Protein AF-A0A2S2NGV5-F1 (afdb_monomer_lite)

Secondary structure (DSSP, 8-state):
-------SSSS--S-----S-SS-SSGGG--GGGGSSHHHHHHHHHHHHHHHHHHHHHHHHHHHHHHHHHHHHHHHHHHHHHHHHTT-S-HHHHHHH-----

Sequence (102 aa):
MYKQFVICDIIFSYSEITPKSKYPRYINDLKIDNFITPKRARKNLIFVKKQHNSALKKIKNVKLQNQRLKNKIKSYDQLIKTLEQKTLVSENATNFLKVIIV

Organism: Schizaphis graminum (NCBI: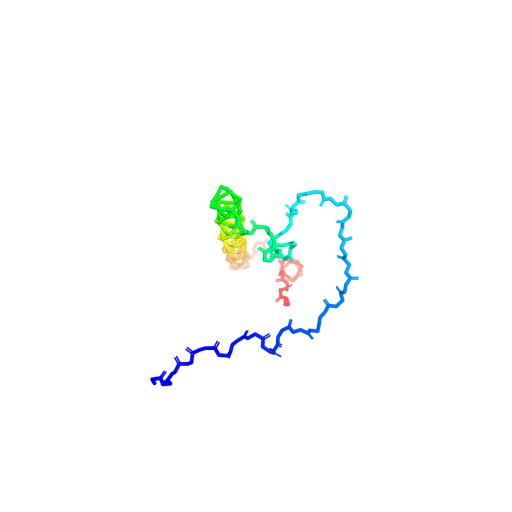txid13262)

pLDDT: mean 77.22, std 19.8, range [37.28, 97.75]

Radius of gyration: 26.34 Å; chains: 1; bounding box: 49×38×65 Å

Foldseek 3Di:
DDDDDPPPPPPPDDDDDQPPDPDDPDLVNDDPVQCPDVVSVVVNVVVVVVVVVVVVVVVVVVVVVVVVVVVVLVVQVVVLVVCVVVVVDDPVVSVVSDDDDD

Structure (mmCIF, N/CA/C/O backbone):
data_AF-A0A2S2NGV5-F1
#
_entry.id   AF-A0A2S2NGV5-F1
#
loop_
_atom_site.group_PDB
_atom_site.id
_atom_site.type_symbol
_atom_site.label_atom_id
_atom_site.label_alt_id
_atom_site.label_comp_id
_atom_site.label_asym_id
_atom_site.label_entity_id
_atom_site.label_seq_id
_atom_site.pdbx_PDB_ins_code
_atom_site.Cartn_x
_atom_site.Cartn_y
_atom_site.Cartn_z
_atom_site.occupancy
_atom_site.B_iso_or_equiv
_atom_site.auth_seq_id
_atom_site.auth_comp_id
_atom_site.auth_asym_id
_atom_site.auth_atom_id
_atom_site.pdbx_PDB_model_num
ATOM 1 N N . MET A 1 1 ? 20.146 -28.913 -26.929 1.00 37.28 1 MET A N 1
ATOM 2 C CA . MET A 1 1 ? 20.052 -28.368 -25.556 1.00 37.28 1 MET A CA 1
ATOM 3 C C . MET A 1 1 ? 18.673 -27.729 -25.399 1.00 37.28 1 MET A C 1
ATOM 5 O O . MET A 1 1 ? 18.480 -26.596 -25.812 1.00 37.28 1 MET A O 1
ATOM 9 N N . TYR A 1 2 ? 17.682 -28.484 -24.921 1.00 40.28 2 TYR A N 1
ATOM 10 C CA . TYR A 1 2 ? 16.343 -27.954 -24.639 1.00 40.28 2 TYR A CA 1
ATOM 11 C C . TYR A 1 2 ? 16.284 -27.459 -23.195 1.00 40.28 2 TYR A C 1
ATOM 13 O O . TYR A 1 2 ? 16.690 -28.201 -22.302 1.00 40.28 2 TYR A O 1
ATOM 21 N N . LYS A 1 3 ? 15.764 -26.242 -22.996 1.00 38.62 3 LYS A N 1
ATOM 22 C CA . LYS A 1 3 ? 14.854 -25.816 -21.912 1.00 38.62 3 LYS A CA 1
ATOM 23 C C . LYS A 1 3 ? 14.625 -24.299 -22.058 1.00 38.62 3 LYS A C 1
ATOM 25 O O . LYS A 1 3 ? 15.572 -23.529 -22.015 1.00 38.62 3 LYS A O 1
ATOM 30 N N . GLN A 1 4 ? 13.416 -23.899 -22.467 1.00 38.28 4 GLN A N 1
ATOM 31 C CA . GLN A 1 4 ? 12.372 -23.370 -21.566 1.00 38.28 4 GLN A CA 1
ATOM 32 C C . GLN A 1 4 ? 12.594 -21.858 -21.367 1.00 38.28 4 GLN A C 1
ATOM 34 O O . GLN A 1 4 ? 13.556 -21.450 -20.741 1.00 38.28 4 GLN A O 1
ATOM 39 N N . PHE A 1 5 ? 11.844 -20.995 -22.053 1.00 37.28 5 PHE A N 1
ATOM 40 C CA . PHE A 1 5 ? 10.660 -20.371 -21.462 1.00 37.28 5 PHE A CA 1
ATOM 41 C C . PHE A 1 5 ? 9.646 -19.962 -22.543 1.00 37.28 5 PHE A C 1
ATOM 43 O O . PHE A 1 5 ? 9.760 -18.922 -23.187 1.00 37.28 5 PHE A O 1
ATOM 50 N N . VAL A 1 6 ? 8.622 -20.798 -22.693 1.00 44.62 6 VAL A N 1
ATOM 51 C CA . VAL A 1 6 ? 7.344 -20.459 -23.318 1.00 44.62 6 VAL A CA 1
ATOM 52 C C . VAL A 1 6 ? 6.531 -19.713 -22.254 1.00 44.62 6 VAL A C 1
ATOM 54 O O . VAL A 1 6 ? 5.927 -20.336 -21.389 1.00 44.62 6 VAL A O 1
ATOM 57 N N . ILE A 1 7 ? 6.592 -18.378 -22.242 1.00 40.69 7 ILE A N 1
ATOM 58 C CA . ILE A 1 7 ? 5.636 -17.517 -21.504 1.00 40.69 7 ILE A CA 1
ATOM 59 C C . ILE A 1 7 ? 5.065 -16.441 -22.446 1.00 40.69 7 ILE A C 1
ATOM 61 O O . ILE A 1 7 ? 4.637 -15.377 -22.014 1.00 40.69 7 ILE A O 1
ATOM 65 N N . CYS A 1 8 ? 5.072 -16.678 -23.758 1.00 43.22 8 CYS A N 1
ATOM 66 C CA . CYS A 1 8 ? 4.509 -15.714 -24.706 1.00 43.22 8 CYS A CA 1
ATOM 67 C C . CYS A 1 8 ? 3.038 -15.993 -25.047 1.00 43.22 8 CYS A C 1
ATOM 69 O O . CYS A 1 8 ? 2.333 -15.064 -25.427 1.00 43.22 8 CYS A O 1
ATOM 71 N N . ASP A 1 9 ? 2.531 -17.208 -24.817 1.00 39.72 9 ASP A N 1
ATOM 72 C CA . ASP A 1 9 ? 1.274 -17.619 -25.460 1.00 39.72 9 ASP A CA 1
ATOM 73 C C . ASP A 1 9 ? 0.008 -17.451 -24.598 1.00 39.72 9 ASP A C 1
ATOM 75 O O . ASP A 1 9 ? -1.093 -17.649 -25.097 1.00 39.72 9 ASP A O 1
ATOM 79 N N . ILE A 1 10 ? 0.111 -17.049 -23.320 1.00 42.50 10 ILE A N 1
ATOM 80 C CA . ILE A 1 10 ? -1.059 -17.032 -22.404 1.00 42.50 10 ILE A CA 1
ATOM 81 C C . ILE A 1 10 ? -1.627 -15.622 -22.127 1.00 42.50 10 ILE A C 1
ATOM 83 O O . ILE A 1 10 ? -2.705 -15.500 -21.556 1.00 42.50 10 ILE A O 1
ATOM 87 N N . ILE A 1 11 ? -0.998 -14.529 -22.577 1.00 40.25 11 ILE A N 1
ATOM 88 C CA . ILE A 1 11 ? -1.502 -13.158 -22.301 1.00 40.25 11 ILE A CA 1
ATOM 89 C C . ILE A 1 11 ? -1.836 -12.389 -23.590 1.00 40.25 11 ILE A C 1
ATOM 91 O O . ILE A 1 11 ? -1.732 -11.167 -23.648 1.00 40.25 11 ILE A O 1
ATOM 95 N N . PHE A 1 12 ? -2.255 -13.088 -24.648 1.00 41.38 12 PHE A N 1
ATOM 96 C CA . PHE A 1 12 ? -2.752 -12.450 -25.871 1.00 41.38 12 PHE A CA 1
ATOM 97 C C . PHE A 1 12 ? -4.278 -12.524 -25.952 1.00 41.38 12 PHE A C 1
ATOM 99 O O . PHE A 1 12 ? -4.849 -13.216 -26.785 1.00 41.38 12 PHE A O 1
ATOM 106 N N . SER A 1 13 ? -4.965 -11.829 -25.048 1.00 43.56 13 SER A N 1
ATOM 107 C CA . SER A 1 13 ? -6.378 -11.492 -25.254 1.00 43.56 13 SER A CA 1
ATOM 108 C C . SER A 1 13 ? -6.811 -10.347 -24.348 1.00 43.56 13 SER A C 1
ATOM 110 O O . SER A 1 13 ? -7.539 -10.559 -23.398 1.00 43.56 13 SER A O 1
ATOM 112 N N . TYR A 1 14 ? -6.389 -9.114 -24.637 1.00 44.22 14 TYR A N 1
ATOM 113 C CA . TYR A 1 14 ? -7.200 -7.935 -24.305 1.00 44.22 14 TYR A CA 1
ATOM 114 C C . TYR A 1 14 ? -6.888 -6.784 -25.276 1.00 44.22 14 TYR A C 1
ATOM 116 O O . TYR A 1 14 ? -5.835 -6.158 -25.209 1.00 44.22 14 TYR A O 1
ATOM 124 N N . SER A 1 15 ? -7.842 -6.575 -26.190 1.00 43.59 15 SER A N 1
ATOM 125 C CA . SER A 1 15 ? -8.226 -5.342 -26.897 1.00 43.59 15 SER A CA 1
ATOM 126 C C . SER A 1 15 ? -7.132 -4.371 -27.364 1.00 43.59 15 SER A C 1
ATOM 128 O O . SER A 1 15 ? -6.537 -3.624 -26.586 1.00 43.59 15 SER A O 1
ATOM 130 N N . GLU A 1 16 ? -7.005 -4.271 -28.684 1.00 46.31 16 GLU A N 1
ATOM 131 C CA . GLU A 1 16 ? -6.346 -3.182 -29.397 1.00 46.31 16 GLU A CA 1
ATOM 132 C C . GLU A 1 16 ? -7.013 -1.828 -29.095 1.00 46.31 16 GLU A C 1
ATOM 134 O O . GLU A 1 16 ? -8.009 -1.447 -29.701 1.00 46.31 16 GLU A O 1
ATOM 139 N N . ILE A 1 17 ? -6.443 -1.062 -28.167 1.00 50.44 17 ILE A N 1
ATOM 140 C CA . ILE A 1 17 ? -6.692 0.379 -28.054 1.00 50.44 17 ILE A CA 1
ATOM 141 C C . ILE A 1 17 ? -5.319 1.040 -27.993 1.00 50.44 17 ILE A C 1
ATOM 143 O O . ILE A 1 17 ? -4.703 1.135 -26.934 1.00 50.44 17 ILE A O 1
ATOM 147 N N . THR A 1 18 ? -4.779 1.446 -29.143 1.00 52.91 18 THR A N 1
ATOM 148 C CA . THR A 1 18 ? -3.513 2.187 -29.183 1.00 52.91 18 THR A CA 1
ATOM 149 C C . THR A 1 18 ? -3.793 3.683 -28.992 1.00 52.91 18 THR A C 1
ATOM 151 O O . THR A 1 18 ? -4.455 4.306 -29.824 1.00 52.91 18 THR A O 1
ATOM 154 N N . PRO A 1 19 ? -3.312 4.323 -27.910 1.00 47.56 19 PRO A N 1
ATOM 155 C CA . PRO A 1 19 ? -3.392 5.772 -27.804 1.00 47.56 19 PRO A 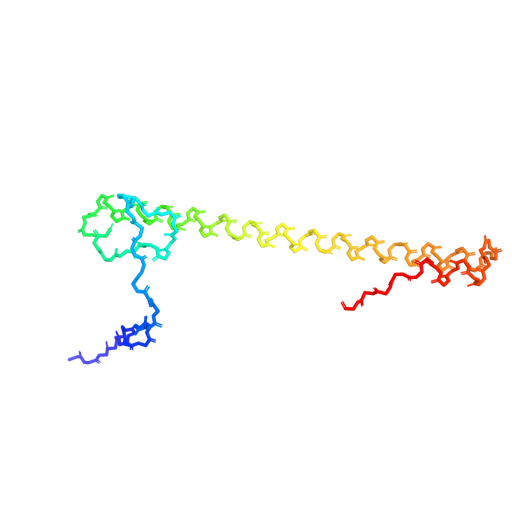CA 1
ATOM 156 C C . PRO A 1 19 ? -2.467 6.421 -28.847 1.00 47.56 19 PRO A C 1
ATOM 158 O O . PRO A 1 19 ? -1.311 6.027 -28.997 1.00 47.56 19 PRO A O 1
ATOM 161 N N . LYS A 1 20 ? -2.956 7.469 -29.526 1.00 54.81 20 LYS A N 1
ATOM 162 C CA . LYS A 1 20 ? -2.243 8.325 -30.506 1.00 54.81 20 LYS A CA 1
ATOM 163 C C . LYS A 1 20 ? -1.072 9.143 -29.902 1.00 54.81 20 LYS A C 1
ATOM 165 O O . LYS A 1 20 ? -0.800 10.259 -30.335 1.00 54.81 20 LYS A O 1
ATOM 170 N N . SER A 1 21 ? -0.390 8.641 -28.873 1.00 53.12 21 SER A N 1
ATOM 171 C CA . SER A 1 21 ? 0.726 9.315 -28.201 1.00 53.12 21 SER A CA 1
ATOM 172 C C . SER A 1 21 ? 2.050 8.664 -28.589 1.00 53.12 21 SER A C 1
ATOM 174 O O . SER A 1 21 ? 2.231 7.465 -28.410 1.00 53.12 21 SER A O 1
ATOM 176 N N . LYS A 1 22 ? 3.019 9.470 -29.048 1.00 62.25 22 LYS A N 1
ATOM 177 C CA . LYS A 1 22 ? 4.395 9.019 -29.353 1.00 62.25 22 LYS A CA 1
ATOM 178 C C . LYS A 1 22 ? 5.151 8.479 -28.127 1.00 62.25 22 LYS A C 1
ATOM 180 O O . LYS A 1 22 ? 6.229 7.914 -28.294 1.00 62.25 22 LYS A O 1
ATOM 185 N N . TYR A 1 23 ? 4.620 8.665 -26.915 1.00 67.75 23 TYR A N 1
ATOM 186 C CA . TYR A 1 23 ? 5.249 8.237 -25.667 1.00 67.75 23 TYR A CA 1
ATOM 187 C C . TYR A 1 23 ? 4.282 7.443 -24.775 1.00 67.75 23 TYR A C 1
ATOM 189 O O . TYR A 1 23 ? 3.124 7.856 -24.631 1.00 67.75 23 TYR A O 1
ATOM 197 N N . PRO A 1 24 ? 4.761 6.351 -24.148 1.00 74.69 24 PRO A N 1
ATOM 198 C CA . PRO A 1 24 ? 3.969 5.510 -23.255 1.00 74.69 24 PRO A CA 1
ATOM 199 C C . PRO A 1 24 ? 3.614 6.280 -21.978 1.00 74.69 24 PRO A C 1
ATOM 201 O O . PRO A 1 24 ? 4.485 6.884 -21.345 1.00 74.69 24 PRO A O 1
ATOM 204 N N . ARG A 1 25 ? 2.331 6.279 -21.599 1.00 80.62 25 ARG A N 1
ATOM 205 C CA . ARG A 1 25 ? 1.842 6.931 -20.372 1.00 80.62 25 ARG A CA 1
ATOM 206 C C . ARG A 1 25 ? 1.786 5.940 -19.212 1.00 80.62 25 ARG A C 1
ATOM 208 O O . ARG A 1 25 ? 2.055 6.315 -18.071 1.00 80.62 25 ARG A O 1
ATOM 215 N N . TYR A 1 26 ? 1.480 4.685 -19.509 1.00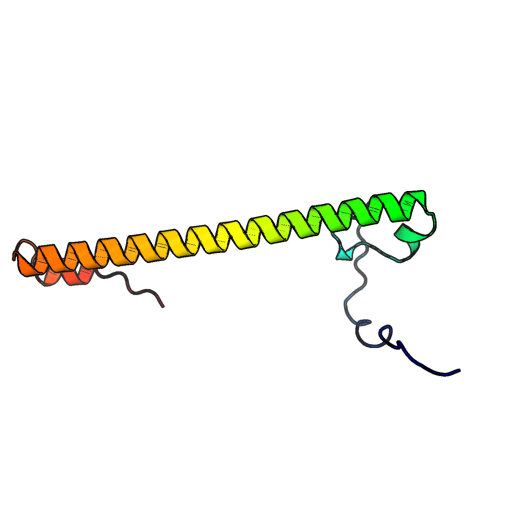 84.81 26 TYR A N 1
ATOM 216 C CA . TYR A 1 26 ? 1.418 3.579 -18.564 1.00 84.81 26 TYR A CA 1
ATOM 217 C C . TYR A 1 26 ? 2.455 2.509 -18.914 1.00 84.81 26 TYR A C 1
ATOM 219 O O . TYR A 1 26 ? 2.948 2.444 -20.037 1.00 84.81 26 TYR A O 1
ATOM 227 N N . ILE A 1 27 ? 2.794 1.648 -17.946 1.00 85.31 27 ILE A N 1
ATOM 228 C CA . ILE A 1 27 ? 3.686 0.501 -18.198 1.00 85.31 27 ILE A CA 1
ATOM 229 C C . ILE A 1 27 ? 3.071 -0.417 -19.266 1.00 85.31 27 ILE A C 1
ATOM 231 O O . ILE A 1 27 ? 3.793 -0.901 -20.128 1.00 85.31 27 ILE A O 1
ATOM 235 N N . ASN A 1 28 ? 1.747 -0.585 -19.259 1.00 85.31 28 ASN A N 1
ATOM 236 C CA . ASN A 1 28 ? 1.026 -1.434 -20.211 1.00 85.31 28 ASN A CA 1
ATOM 237 C C . ASN A 1 28 ? 1.082 -0.914 -21.659 1.00 85.31 28 ASN A C 1
ATOM 239 O O . ASN A 1 28 ? 0.849 -1.680 -22.586 1.00 85.31 28 ASN A O 1
ATOM 243 N N . ASP A 1 29 ? 1.439 0.357 -21.867 1.00 85.62 29 ASP A N 1
ATOM 244 C CA . ASP A 1 29 ? 1.599 0.931 -23.208 1.00 85.62 29 ASP A CA 1
ATOM 245 C C . ASP A 1 29 ? 2.951 0.538 -23.845 1.00 85.62 29 ASP A C 1
ATOM 247 O O . ASP A 1 29 ? 3.219 0.839 -25.013 1.00 85.62 29 ASP A O 1
ATOM 251 N N . LEU A 1 30 ? 3.853 -0.091 -23.081 1.00 86.44 30 LEU A N 1
ATOM 252 C CA . LEU A 1 30 ? 5.192 -0.442 -23.538 1.00 86.44 30 LEU A CA 1
ATOM 253 C C . LEU A 1 30 ? 5.181 -1.714 -24.395 1.00 86.44 30 LEU A C 1
ATOM 255 O O . LEU A 1 30 ? 5.070 -2.823 -23.889 1.00 86.44 30 LEU A O 1
ATOM 259 N N . LYS A 1 31 ? 5.392 -1.541 -25.701 1.00 86.69 31 LYS A N 1
ATOM 260 C CA . LYS A 1 31 ? 5.648 -2.622 -26.669 1.00 86.69 31 LYS A CA 1
ATOM 261 C C . LYS A 1 31 ? 7.139 -2.921 -26.860 1.00 86.69 31 LYS A C 1
ATOM 263 O O . LYS A 1 31 ? 7.984 -2.106 -26.491 1.00 86.69 31 LYS A O 1
ATOM 268 N N . ILE A 1 32 ? 7.448 -4.044 -27.515 1.00 84.56 32 ILE A N 1
ATOM 269 C CA . ILE A 1 32 ? 8.814 -4.469 -27.885 1.00 84.56 32 ILE A CA 1
ATOM 270 C C . ILE A 1 32 ? 9.562 -3.353 -28.639 1.00 84.56 32 ILE A C 1
ATOM 272 O O . ILE A 1 32 ? 10.733 -3.095 -28.357 1.00 84.56 32 ILE A O 1
ATOM 276 N N . ASP A 1 33 ? 8.861 -2.590 -29.485 1.00 84.69 33 ASP A N 1
ATOM 277 C CA . ASP A 1 33 ? 9.428 -1.476 -30.262 1.00 84.69 33 ASP A CA 1
ATOM 278 C C . ASP A 1 33 ? 10.087 -0.379 -29.409 1.00 84.69 33 ASP A C 1
ATOM 280 O O . ASP A 1 33 ? 11.030 0.309 -29.822 1.00 84.69 33 ASP A O 1
ATOM 284 N N . ASN A 1 34 ? 9.621 -0.235 -28.169 1.00 80.94 34 ASN A N 1
ATOM 285 C CA . ASN A 1 34 ? 10.156 0.716 -27.204 1.00 80.94 34 ASN A CA 1
ATOM 286 C C . ASN A 1 34 ? 11.511 0.274 -26.624 1.00 80.94 34 ASN A C 1
ATOM 288 O O . ASN A 1 34 ? 12.175 1.064 -25.950 1.00 80.94 34 ASN A O 1
ATOM 292 N N . PHE A 1 35 ? 11.953 -0.953 -26.897 1.00 87.81 35 PHE A N 1
ATOM 293 C CA . PHE A 1 35 ? 13.204 -1.523 -26.396 1.00 87.81 35 PHE A CA 1
ATOM 294 C C . PHE A 1 35 ? 14.209 -1.866 -27.507 1.00 87.81 35 PHE A C 1
ATOM 296 O O . PHE A 1 35 ? 15.293 -2.341 -27.191 1.00 87.81 35 PHE A O 1
ATOM 303 N N . ILE A 1 36 ? 13.908 -1.550 -28.778 1.00 89.94 36 ILE A N 1
ATOM 304 C CA . ILE A 1 36 ? 14.756 -1.889 -29.942 1.00 89.94 36 ILE A CA 1
ATOM 305 C C . ILE A 1 36 ? 16.188 -1.358 -29.809 1.00 89.94 36 ILE A C 1
ATOM 307 O O . ILE A 1 36 ? 17.142 -2.059 -30.130 1.00 89.94 36 ILE A O 1
ATOM 311 N N . THR A 1 37 ? 16.364 -0.110 -29.359 1.00 90.44 37 THR A N 1
ATOM 312 C CA . THR A 1 37 ? 17.704 0.483 -29.229 1.00 90.44 37 THR A CA 1
ATOM 313 C C . THR A 1 37 ? 18.133 0.575 -27.768 1.00 90.44 37 THR A C 1
ATOM 315 O O . THR A 1 37 ? 17.303 0.919 -26.918 1.00 90.44 37 THR A O 1
ATOM 318 N N . PRO A 1 38 ? 19.433 0.401 -27.449 1.00 91.94 38 PRO A N 1
ATOM 319 C CA . PRO A 1 38 ? 19.929 0.486 -26.071 1.00 91.94 38 PRO A CA 1
ATOM 320 C C . PRO A 1 38 ? 19.534 1.789 -25.359 1.00 91.94 38 PRO A C 1
ATOM 322 O O . PRO A 1 38 ? 19.171 1.796 -24.182 1.00 91.94 38 PRO A O 1
ATOM 325 N N . LYS A 1 39 ? 19.524 2.912 -26.093 1.00 90.94 39 LYS A N 1
ATOM 326 C CA . LYS A 1 39 ? 19.102 4.223 -25.576 1.00 90.94 39 LYS A CA 1
ATOM 327 C C . LYS A 1 39 ? 17.611 4.257 -25.220 1.00 90.94 39 LYS A C 1
ATOM 329 O O . LYS A 1 39 ? 17.255 4.834 -24.191 1.00 90.94 39 LYS A O 1
ATOM 334 N N . ARG A 1 40 ? 16.741 3.667 -26.050 1.00 86.81 40 ARG A N 1
ATOM 335 C CA . ARG A 1 40 ? 15.293 3.578 -25.784 1.00 86.81 40 ARG A CA 1
ATOM 336 C C . ARG A 1 40 ? 15.005 2.599 -24.646 1.00 86.81 40 ARG A C 1
ATOM 338 O O . ARG A 1 40 ? 14.294 2.969 -23.714 1.00 86.81 40 ARG A O 1
ATOM 345 N N . ALA A 1 41 ? 15.660 1.439 -24.643 1.00 89.12 41 ALA A N 1
ATOM 346 C CA . ALA A 1 41 ? 15.547 0.450 -23.577 1.00 89.12 41 ALA A CA 1
ATOM 347 C C . ALA A 1 41 ? 15.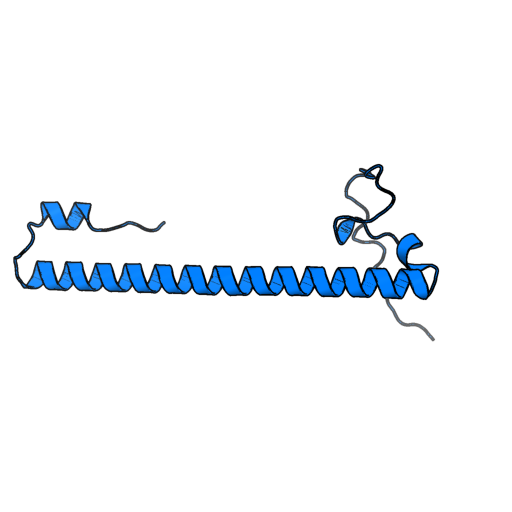913 1.042 -22.209 1.00 89.12 41 ALA A C 1
ATOM 349 O O . ALA A 1 41 ? 15.119 0.974 -21.273 1.00 89.12 41 ALA A O 1
ATOM 350 N N . ARG A 1 42 ? 17.059 1.731 -22.099 1.00 92.56 42 ARG A N 1
ATOM 351 C CA . ARG A 1 42 ? 17.477 2.383 -20.847 1.00 92.56 42 ARG A CA 1
ATOM 352 C C . ARG A 1 42 ? 16.449 3.400 -20.348 1.00 92.56 42 ARG A C 1
ATOM 354 O O . ARG A 1 42 ? 16.131 3.413 -19.161 1.00 92.56 42 ARG A O 1
ATOM 361 N N . LYS A 1 43 ? 15.913 4.245 -21.237 1.00 89.81 43 LYS A N 1
ATOM 362 C CA . LYS A 1 43 ? 14.890 5.241 -20.875 1.00 89.81 43 LYS A CA 1
ATOM 363 C C . LYS A 1 43 ? 13.613 4.583 -20.352 1.00 89.81 43 LYS A C 1
ATOM 365 O O . LYS A 1 43 ? 13.115 4.979 -19.299 1.00 89.81 43 LYS A O 1
ATOM 370 N N . ASN A 1 44 ? 13.118 3.569 -21.053 1.00 89.88 44 ASN A N 1
ATOM 371 C CA . ASN A 1 44 ? 11.875 2.900 -20.683 1.00 89.88 44 ASN A CA 1
ATOM 372 C C . ASN A 1 44 ? 12.030 2.044 -19.420 1.00 89.88 44 ASN A C 1
ATOM 374 O O . ASN A 1 44 ? 11.139 2.049 -18.578 1.00 89.88 44 ASN A O 1
ATOM 378 N N . LEU A 1 45 ? 13.193 1.427 -19.192 1.00 91.75 45 LEU A N 1
ATOM 379 C CA . LEU A 1 45 ? 13.497 0.754 -17.924 1.00 91.75 45 LEU A CA 1
ATOM 380 C C . LEU A 1 45 ? 13.498 1.724 -16.733 1.00 91.75 45 LEU A C 1
ATOM 382 O O . LEU A 1 45 ? 12.944 1.411 -15.679 1.00 91.75 45 LEU A O 1
ATOM 386 N N . ILE A 1 46 ? 14.072 2.922 -16.892 1.00 93.25 46 ILE A N 1
ATOM 387 C CA . ILE A 1 46 ? 14.031 3.962 -15.850 1.00 93.25 46 ILE A CA 1
ATOM 388 C C . ILE A 1 46 ? 12.585 4.386 -15.570 1.00 93.25 46 ILE A C 1
ATOM 390 O O . ILE A 1 46 ? 12.200 4.520 -14.406 1.00 93.25 46 ILE A O 1
ATOM 394 N N . PHE A 1 47 ? 11.778 4.569 -16.618 1.00 91.56 47 PHE A N 1
ATOM 395 C CA . PHE A 1 47 ? 10.358 4.890 -16.489 1.00 91.56 47 PHE A CA 1
ATOM 396 C C . PHE A 1 47 ? 9.597 3.809 -15.706 1.00 91.56 47 PHE A C 1
ATOM 398 O O . PHE A 1 47 ? 8.950 4.131 -14.707 1.00 91.56 47 PHE A O 1
ATOM 405 N N . VAL A 1 48 ? 9.746 2.535 -16.083 1.00 92.56 48 VAL A N 1
ATOM 406 C CA . VAL A 1 48 ? 9.112 1.400 -15.392 1.00 92.56 48 VAL A CA 1
ATOM 407 C C . VAL A 1 48 ? 9.532 1.356 -13.925 1.00 92.56 48 VAL A C 1
ATOM 409 O O . VAL A 1 48 ? 8.676 1.305 -13.041 1.00 92.56 48 VAL A O 1
ATOM 412 N N . LYS A 1 49 ? 10.836 1.467 -13.636 1.00 94.31 49 LYS A N 1
ATOM 413 C CA . LYS A 1 49 ? 11.357 1.480 -12.260 1.00 94.31 49 LYS A CA 1
ATOM 414 C C . LYS A 1 49 ? 10.756 2.621 -11.437 1.00 94.31 49 LYS A C 1
ATOM 416 O O . LYS A 1 49 ? 10.366 2.420 -10.286 1.00 94.31 49 LYS A O 1
ATOM 421 N N . LYS A 1 50 ? 10.657 3.822 -12.015 1.00 93.94 50 LYS A N 1
ATOM 422 C CA . LYS A 1 50 ? 10.056 4.987 -11.352 1.00 93.94 50 LYS A CA 1
ATOM 423 C C . LYS A 1 50 ? 8.578 4.747 -11.042 1.00 93.94 50 LYS A C 1
ATOM 425 O O . LYS A 1 50 ? 8.146 5.014 -9.920 1.00 93.94 50 LYS A O 1
ATOM 430 N N . GLN A 1 51 ? 7.823 4.228 -12.006 1.00 93.31 51 GLN A N 1
ATOM 431 C CA . GLN A 1 51 ? 6.394 3.981 -11.851 1.00 93.31 51 GLN A CA 1
ATOM 432 C C . GLN A 1 51 ? 6.117 2.877 -10.820 1.00 93.31 51 GLN A C 1
ATOM 434 O O . GLN A 1 51 ? 5.276 3.062 -9.941 1.00 93.31 51 GLN A O 1
ATOM 439 N N . HIS A 1 52 ? 6.889 1.789 -10.850 1.00 93.31 52 HIS A N 1
ATOM 440 C CA . HIS A 1 52 ? 6.833 0.719 -9.855 1.00 93.31 52 HIS A CA 1
ATOM 441 C C . HIS A 1 52 ? 7.108 1.243 -8.437 1.00 93.31 52 HIS A C 1
ATOM 443 O O . HIS A 1 52 ? 6.318 1.033 -7.517 1.00 93.31 52 HIS A O 1
ATOM 449 N N . ASN A 1 53 ? 8.181 2.020 -8.260 1.00 95.44 53 ASN A N 1
ATOM 450 C CA . ASN A 1 53 ? 8.510 2.607 -6.960 1.00 95.44 53 ASN A CA 1
ATOM 451 C C . ASN A 1 53 ? 7.430 3.583 -6.467 1.00 95.44 53 ASN A C 1
ATOM 453 O O . ASN A 1 53 ? 7.153 3.647 -5.269 1.00 95.44 53 ASN A O 1
ATOM 457 N N . SER A 1 54 ? 6.807 4.340 -7.374 1.00 94.94 54 SER A N 1
ATOM 458 C CA . SER A 1 54 ? 5.670 5.208 -7.049 1.00 94.94 54 SER A CA 1
ATOM 459 C C . SER A 1 54 ? 4.467 4.398 -6.554 1.00 94.94 54 SER A C 1
ATOM 461 O O . SER A 1 54 ? 3.881 4.736 -5.524 1.00 94.94 54 SER A O 1
ATOM 463 N N . ALA A 1 55 ? 4.141 3.286 -7.221 1.00 93.94 55 ALA A N 1
ATOM 464 C CA . ALA A 1 55 ? 3.070 2.386 -6.799 1.00 93.94 55 ALA A CA 1
ATOM 465 C C . ALA A 1 55 ? 3.334 1.790 -5.405 1.00 93.94 55 ALA A C 1
ATOM 467 O O . ALA A 1 55 ? 2.467 1.866 -4.535 1.00 93.94 55 ALA A O 1
ATOM 468 N N . LEU A 1 56 ? 4.552 1.302 -5.140 1.00 96.31 56 LEU A N 1
ATOM 469 C CA . LEU A 1 56 ? 4.927 0.786 -3.818 1.00 96.31 56 LEU A CA 1
ATOM 470 C C . LEU A 1 56 ? 4.791 1.840 -2.713 1.00 96.31 56 LEU A C 1
ATOM 472 O O . LEU A 1 56 ? 4.276 1.544 -1.633 1.00 96.31 56 LEU A O 1
ATOM 476 N N . LYS A 1 57 ? 5.202 3.088 -2.978 1.00 97.38 57 LYS A N 1
ATOM 477 C CA . LYS A 1 57 ? 5.026 4.196 -2.026 1.00 97.38 57 LYS A CA 1
ATOM 478 C C . LYS A 1 57 ? 3.551 4.455 -1.729 1.00 97.38 57 LYS A C 1
ATOM 480 O O . LYS A 1 57 ? 3.193 4.608 -0.563 1.00 97.38 57 LYS A O 1
ATOM 485 N N . LYS A 1 58 ? 2.691 4.459 -2.753 1.00 96.94 58 LYS A N 1
ATOM 486 C CA . LYS A 1 58 ? 1.239 4.619 -2.571 1.00 96.94 58 LYS A CA 1
ATOM 487 C C . LYS A 1 58 ? 0.659 3.496 -1.714 1.00 96.94 58 LYS A C 1
ATOM 489 O O . LYS A 1 58 ? -0.036 3.787 -0.748 1.00 96.94 58 LYS A O 1
ATOM 494 N N . ILE A 1 59 ? 1.012 2.241 -1.999 1.00 97.25 59 ILE A N 1
ATOM 495 C CA . ILE A 1 59 ? 0.565 1.081 -1.210 1.00 97.25 59 ILE A CA 1
ATOM 496 C C . ILE A 1 59 ? 0.995 1.227 0.253 1.00 97.25 59 ILE A C 1
ATOM 498 O O . ILE A 1 59 ? 0.180 1.049 1.158 1.00 97.25 59 ILE A O 1
ATOM 502 N N . LYS A 1 60 ? 2.260 1.589 0.503 1.00 97.69 60 LYS A N 1
ATOM 503 C CA . LYS A 1 60 ? 2.766 1.811 1.863 1.00 97.69 60 LYS A CA 1
ATOM 504 C C . LYS A 1 60 ? 1.979 2.909 2.582 1.00 97.69 60 LYS A C 1
ATOM 506 O O . LYS A 1 60 ? 1.579 2.715 3.727 1.00 97.69 60 LYS A O 1
ATOM 511 N N . ASN A 1 61 ? 1.723 4.030 1.914 1.00 97.75 61 ASN A N 1
ATOM 512 C CA . ASN A 1 61 ? 0.983 5.147 2.497 1.00 97.75 61 ASN A CA 1
ATOM 513 C C . ASN A 1 61 ? -0.461 4.767 2.837 1.00 97.75 61 ASN A C 1
ATOM 515 O O . ASN A 1 61 ? -0.910 5.060 3.940 1.00 97.75 61 ASN A O 1
ATOM 519 N N . VAL A 1 62 ? -1.156 4.064 1.940 1.00 97.69 62 VAL A N 1
ATOM 520 C CA . VAL A 1 62 ? -2.525 3.586 2.183 1.00 97.69 62 VAL A CA 1
ATOM 521 C C . VAL A 1 62 ? -2.562 2.620 3.368 1.00 97.69 62 VAL A C 1
ATOM 523 O O . VAL A 1 62 ? -3.409 2.762 4.246 1.00 97.69 62 VAL A O 1
ATOM 526 N N . LYS A 1 63 ? -1.609 1.682 3.460 1.00 97.50 63 LYS A N 1
ATOM 527 C CA . LYS A 1 63 ? -1.501 0.774 4.616 1.00 97.50 63 LYS A CA 1
ATOM 528 C C . LYS A 1 63 ? -1.309 1.539 5.927 1.00 97.50 63 LYS A C 1
ATOM 530 O O . LYS A 1 63 ? -1.996 1.250 6.903 1.00 97.50 63 LYS A O 1
ATOM 535 N N . LEU A 1 64 ? -0.425 2.538 5.939 1.00 97.69 64 LEU A N 1
ATOM 536 C CA . LEU A 1 64 ? -0.191 3.381 7.115 1.00 97.69 64 LEU A CA 1
ATOM 537 C C . LEU A 1 64 ? -1.425 4.208 7.492 1.00 97.69 64 LEU A C 1
ATOM 539 O O . LEU A 1 64 ? -1.753 4.315 8.670 1.00 97.69 64 LEU A O 1
ATOM 543 N N . GLN A 1 65 ? -2.120 4.786 6.512 1.00 97.06 65 GLN A N 1
ATOM 544 C CA . GLN A 1 65 ? -3.360 5.526 6.749 1.00 97.06 65 GLN A CA 1
ATOM 545 C C . GLN A 1 65 ? -4.441 4.619 7.338 1.00 97.06 65 GLN A C 1
ATOM 547 O O . GLN A 1 65 ? -5.034 4.971 8.352 1.00 97.06 65 GLN A O 1
ATOM 552 N N . ASN A 1 66 ? -4.631 3.428 6.772 1.00 96.44 66 ASN A N 1
ATOM 553 C CA . ASN A 1 66 ? -5.583 2.447 7.284 1.00 96.44 66 ASN A CA 1
ATOM 554 C C . ASN A 1 66 ? -5.237 2.038 8.728 1.00 96.44 66 ASN A C 1
ATOM 556 O O . ASN A 1 66 ? -6.093 2.072 9.607 1.00 96.44 66 ASN A O 1
ATOM 560 N N . GLN A 1 67 ? -3.962 1.769 9.022 1.00 97.06 67 GLN A N 1
ATOM 561 C CA . GLN A 1 67 ? -3.522 1.466 10.387 1.00 97.06 67 GLN A CA 1
ATOM 562 C C . GLN A 1 67 ? -3.806 2.617 11.365 1.00 97.06 67 GLN A C 1
ATOM 564 O O . GLN A 1 67 ? -4.298 2.384 12.466 1.00 97.06 67 GLN A O 1
ATOM 569 N N . ARG A 1 68 ? -3.541 3.867 10.968 1.00 96.69 68 ARG A N 1
ATOM 570 C CA . ARG A 1 68 ? -3.849 5.048 11.792 1.00 96.69 68 ARG A CA 1
ATOM 571 C C . ARG A 1 68 ? -5.345 5.185 12.052 1.00 96.69 68 ARG A C 1
ATOM 573 O O . ARG A 1 68 ? -5.725 5.502 13.174 1.00 96.69 68 ARG A O 1
ATOM 580 N N . LEU A 1 69 ? -6.180 4.938 11.045 1.00 95.12 69 LEU A N 1
ATOM 581 C CA . LEU A 1 69 ? -7.635 4.962 11.193 1.00 95.12 69 LEU A CA 1
ATOM 582 C C . LEU A 1 69 ? -8.108 3.872 12.159 1.00 95.12 69 LEU A C 1
ATOM 584 O O . LEU A 1 69 ? -8.821 4.187 13.105 1.00 95.12 69 LEU A O 1
ATOM 588 N N . LYS A 1 70 ? -7.627 2.631 12.009 1.00 94.50 70 LYS A N 1
ATOM 589 C CA . LYS A 1 70 ? -7.916 1.535 12.951 1.00 94.50 70 LYS A CA 1
ATOM 590 C C . LYS A 1 70 ? -7.523 1.883 14.387 1.00 94.50 70 LYS A C 1
ATOM 592 O O . LYS A 1 70 ? -8.292 1.644 15.311 1.00 94.50 70 LYS A O 1
ATOM 597 N N . ASN A 1 71 ? -6.353 2.494 14.576 1.00 94.56 71 ASN A N 1
ATOM 598 C CA . ASN A 1 71 ? -5.908 2.936 15.896 1.00 94.56 71 ASN A CA 1
ATOM 599 C C . ASN A 1 71 ? -6.813 4.033 16.474 1.00 94.56 71 ASN A C 1
ATOM 601 O O . ASN A 1 71 ? -7.111 3.998 17.664 1.00 94.56 71 ASN A O 1
ATOM 605 N N . LYS A 1 72 ? -7.273 4.986 15.649 1.00 93.50 72 LYS A N 1
ATOM 606 C CA . LYS A 1 72 ? -8.227 6.021 16.080 1.00 93.50 72 LYS A CA 1
ATOM 607 C C . LYS A 1 72 ? -9.566 5.423 16.493 1.00 93.50 72 LYS A C 1
ATOM 609 O O . LYS A 1 72 ? -10.048 5.762 17.562 1.00 93.50 72 LYS A O 1
ATOM 614 N N . ILE A 1 73 ? -10.117 4.510 15.694 1.00 92.00 73 ILE A N 1
ATOM 615 C CA . ILE A 1 73 ? -11.354 3.789 16.025 1.00 92.00 73 ILE A CA 1
ATOM 616 C C . ILE A 1 73 ? -11.201 3.087 17.374 1.00 92.00 73 ILE A C 1
ATOM 618 O O . ILE A 1 73 ? -11.978 3.342 18.283 1.00 92.00 73 ILE A O 1
ATOM 622 N N . LYS A 1 74 ? -10.119 2.320 17.559 1.00 92.12 74 LYS A N 1
ATOM 623 C CA . LYS A 1 74 ? -9.834 1.654 18.836 1.00 92.12 74 LYS A CA 1
ATOM 624 C C . LYS A 1 74 ? -9.738 2.641 20.005 1.00 92.12 74 LYS A C 1
ATOM 626 O O . LYS A 1 74 ? -10.220 2.346 21.094 1.00 92.12 74 LYS A O 1
ATOM 631 N N . SER A 1 75 ? -9.108 3.796 19.793 1.00 93.00 75 SER A N 1
ATOM 632 C CA . SER A 1 75 ? -9.017 4.847 20.810 1.00 93.00 75 SER A CA 1
ATOM 633 C C . SER A 1 75 ? -10.388 5.431 21.153 1.00 93.00 75 SER A C 1
ATOM 635 O O . SER A 1 75 ? -10.649 5.692 22.325 1.00 93.00 75 SER A O 1
ATOM 637 N N . TYR A 1 76 ? -11.259 5.640 20.163 1.00 89.88 76 TYR A N 1
ATOM 638 C CA . TYR A 1 76 ? -12.621 6.119 20.392 1.00 89.88 76 TYR A CA 1
ATOM 639 C C . TYR A 1 76 ? -13.480 5.067 21.091 1.00 89.88 76 TYR A C 1
ATOM 641 O O . TYR A 1 76 ? -14.158 5.406 22.055 1.00 89.88 76 TYR A O 1
ATOM 649 N N . ASP A 1 77 ? -13.367 3.793 20.717 1.00 88.25 77 ASP A N 1
ATOM 650 C CA . ASP A 1 77 ? -14.050 2.696 21.411 1.00 88.25 77 ASP A CA 1
ATOM 651 C C . ASP A 1 77 ? -13.631 2.610 22.882 1.00 88.25 77 ASP A C 1
ATOM 653 O O . ASP A 1 77 ? -14.459 2.408 23.768 1.00 88.25 77 ASP A O 1
ATOM 657 N N . GLN A 1 78 ? -12.335 2.775 23.168 1.00 89.75 78 GLN A N 1
ATOM 658 C CA . GLN A 1 78 ? -11.836 2.831 24.543 1.00 89.75 78 GLN A CA 1
ATOM 659 C C . GLN A 1 78 ? -12.406 4.030 25.301 1.00 89.75 78 GLN A C 1
ATOM 661 O O . GLN A 1 78 ? -12.826 3.876 26.445 1.00 89.75 78 GLN A O 1
ATOM 666 N N . LEU A 1 79 ? -12.457 5.202 24.666 1.00 88.31 79 LEU A N 1
ATOM 667 C CA . LEU A 1 79 ? -13.018 6.404 25.272 1.00 88.31 79 LEU A CA 1
ATOM 668 C C . LEU A 1 79 ? -14.505 6.217 25.607 1.00 88.31 79 LEU A C 1
ATOM 670 O O . LEU A 1 79 ? -14.902 6.472 26.743 1.00 88.31 79 LEU A O 1
ATOM 674 N N . ILE A 1 80 ? -15.302 5.683 24.678 1.00 86.62 80 ILE A N 1
ATOM 675 C CA . ILE A 1 80 ? -16.719 5.364 24.907 1.00 86.62 80 ILE A CA 1
ATOM 676 C C . ILE A 1 80 ? -16.870 4.403 26.093 1.00 86.62 80 ILE A C 1
ATOM 678 O O . ILE A 1 80 ? -17.627 4.703 27.012 1.00 86.62 80 ILE A O 1
ATOM 682 N N . LYS A 1 81 ? -16.079 3.322 26.152 1.00 86.25 81 LYS A N 1
ATOM 683 C CA . LYS A 1 81 ? -16.091 2.386 27.294 1.00 86.25 81 LYS A CA 1
ATOM 684 C C . LYS A 1 81 ? -15.795 3.076 28.623 1.00 86.25 81 LYS A C 1
ATOM 686 O O . LYS A 1 81 ? -16.459 2.811 29.620 1.00 86.25 81 LYS A O 1
ATOM 691 N N . THR A 1 82 ? -14.802 3.965 28.663 1.00 87.81 82 THR A N 1
ATOM 692 C CA . THR A 1 82 ? -14.489 4.704 29.898 1.00 87.81 82 THR A CA 1
ATOM 693 C C . THR A 1 82 ? -15.590 5.676 30.310 1.00 87.81 82 THR A C 1
ATOM 695 O O . THR A 1 82 ? -15.803 5.884 31.502 1.00 87.81 82 THR A O 1
ATOM 698 N N . LEU A 1 83 ? -16.297 6.268 29.347 1.00 85.06 83 LEU A N 1
ATOM 699 C CA . LEU A 1 83 ? -17.430 7.149 29.610 1.00 85.06 83 LEU A CA 1
ATOM 700 C C . LEU A 1 83 ? -18.660 6.373 30.107 1.00 85.06 83 LEU A C 1
ATOM 702 O O . LEU A 1 83 ? -19.311 6.826 31.048 1.00 85.06 83 LEU A O 1
ATOM 706 N N . GLU A 1 84 ? -18.925 5.194 29.536 1.00 82.38 84 GLU A N 1
ATOM 707 C CA . GLU A 1 84 ? -19.946 4.243 30.004 1.00 82.38 84 GLU A CA 1
ATOM 708 C C . GLU A 1 84 ? -19.684 3.831 31.458 1.00 82.38 84 GLU A C 1
ATOM 710 O O . GLU A 1 84 ? -20.559 3.960 32.310 1.00 82.38 84 GLU A O 1
ATOM 715 N N . GLN A 1 85 ? -18.452 3.414 31.770 1.00 85.44 85 GLN A N 1
ATOM 716 C CA . GLN A 1 85 ? -18.054 3.000 33.122 1.00 85.44 85 GLN A CA 1
ATOM 717 C C . GLN A 1 85 ? -18.222 4.104 34.168 1.00 85.44 85 GLN A C 1
ATOM 719 O O . GLN A 1 85 ? -18.512 3.820 35.326 1.00 85.44 85 GLN A O 1
ATOM 724 N N . LYS A 1 86 ? -18.031 5.365 33.771 1.00 87.50 86 LYS A N 1
ATOM 725 C CA . LYS A 1 86 ? -18.199 6.526 34.652 1.00 87.50 86 LYS A CA 1
ATOM 726 C C . LYS A 1 86 ? -19.642 7.037 34.702 1.00 87.50 86 LYS A C 1
ATOM 728 O O . LYS A 1 86 ? -19.878 8.074 35.318 1.00 87.50 86 LYS A O 1
ATOM 733 N N . THR A 1 87 ? -20.598 6.357 34.057 1.00 78.69 87 THR A N 1
ATOM 734 C CA . THR A 1 87 ? -22.008 6.784 33.933 1.00 78.69 87 THR A CA 1
ATOM 735 C C . THR A 1 87 ? -22.171 8.206 33.379 1.00 78.69 87 THR A C 1
ATOM 737 O O . THR A 1 87 ? -23.142 8.896 33.669 1.00 78.69 87 THR A O 1
ATOM 740 N N . LEU A 1 88 ? -21.210 8.666 32.570 1.00 77.25 88 LEU A N 1
ATOM 741 C CA . LEU A 1 88 ? -21.212 10.020 32.003 1.00 77.25 88 LEU A CA 1
ATOM 742 C C . LEU A 1 88 ? -22.004 10.107 30.691 1.00 77.25 88 LEU A C 1
ATOM 744 O O . LEU A 1 88 ? -22.112 11.184 30.109 1.00 77.25 88 LEU A O 1
ATOM 748 N N . VAL A 1 89 ? -22.523 8.980 30.195 1.00 74.56 89 VAL A N 1
ATOM 749 C CA . VAL A 1 89 ? -23.230 8.877 28.915 1.00 74.56 89 VAL A CA 1
ATOM 750 C C . VAL A 1 89 ? -24.414 7.920 29.073 1.00 74.56 89 VAL A C 1
ATOM 752 O O . VAL A 1 89 ? -24.267 6.861 29.680 1.00 74.56 89 VAL A O 1
ATOM 755 N N . SER A 1 90 ? -25.588 8.295 28.550 1.00 73.88 90 SER A N 1
ATOM 756 C CA . SER A 1 90 ? -26.775 7.426 28.558 1.00 73.88 90 SER A CA 1
ATOM 757 C C . SER A 1 90 ? -26.638 6.292 27.537 1.00 73.88 90 SER A C 1
ATOM 759 O O . SER A 1 90 ? -25.995 6.468 26.500 1.00 73.88 90 SER A O 1
ATOM 761 N N . GLU A 1 91 ? -27.290 5.150 27.781 1.00 69.94 91 GLU A N 1
ATOM 762 C CA . GLU A 1 91 ? -27.291 4.002 26.850 1.00 69.94 91 GLU A CA 1
ATOM 763 C C . GLU A 1 91 ? -27.746 4.374 25.432 1.00 69.94 91 GLU A C 1
ATOM 765 O O . GLU A 1 91 ? -27.301 3.795 24.440 1.00 69.94 91 GLU A O 1
ATOM 770 N N . ASN A 1 92 ? -28.615 5.380 25.315 1.00 72.44 92 ASN A N 1
ATOM 771 C CA . ASN A 1 92 ? -29.088 5.838 24.017 1.00 72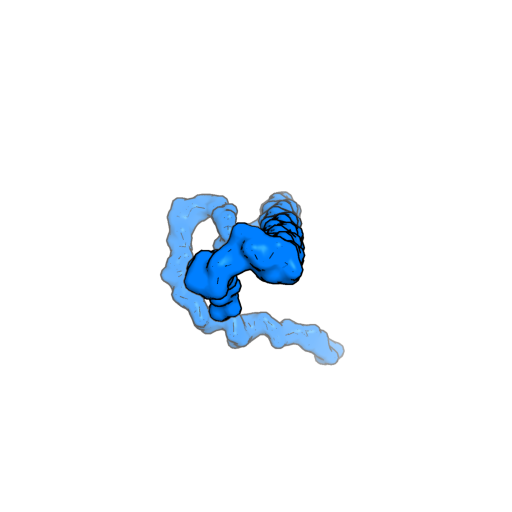.44 92 ASN A CA 1
ATOM 772 C C . ASN A 1 92 ? -27.965 6.535 23.235 1.00 72.44 92 ASN A C 1
ATOM 774 O O . ASN A 1 92 ? -27.799 6.302 22.041 1.00 72.44 92 ASN A O 1
ATOM 778 N N . ALA A 1 93 ? -27.151 7.350 23.910 1.00 71.25 93 ALA A N 1
ATOM 779 C CA . ALA A 1 93 ? -26.042 8.065 23.289 1.00 71.25 93 ALA A CA 1
ATOM 780 C C . ALA A 1 93 ? -24.884 7.131 22.894 1.00 71.25 93 ALA A C 1
ATOM 782 O O . ALA A 1 93 ? -24.258 7.345 21.859 1.00 71.25 93 ALA A O 1
ATOM 783 N N . THR A 1 94 ? -24.619 6.059 23.643 1.00 69.69 94 THR A N 1
ATOM 784 C CA . THR A 1 94 ? -23.568 5.088 23.286 1.00 69.69 94 THR A CA 1
ATOM 785 C C . THR A 1 94 ? -23.898 4.278 22.039 1.00 69.69 94 THR A C 1
ATOM 787 O O . THR A 1 94 ? -22.998 3.993 21.248 1.00 69.69 94 THR A O 1
ATOM 790 N N . ASN A 1 95 ? -25.175 3.977 21.795 1.00 72.69 95 ASN A N 1
ATOM 791 C CA . ASN A 1 95 ? -25.605 3.325 20.557 1.00 72.69 95 ASN A CA 1
ATOM 792 C C . ASN A 1 95 ? -25.390 4.205 19.317 1.00 72.69 95 ASN A C 1
ATOM 794 O O . ASN A 1 95 ? -24.980 3.688 18.281 1.00 72.69 95 ASN A O 1
ATOM 798 N N . PHE A 1 96 ? -25.575 5.526 19.424 1.00 73.25 96 PHE A N 1
ATOM 799 C CA . PHE A 1 96 ? -25.256 6.457 18.331 1.00 73.25 96 PHE A CA 1
ATOM 800 C C . PHE A 1 96 ? -23.750 6.622 18.093 1.00 73.25 96 PHE A C 1
ATOM 802 O O . PHE A 1 96 ? -23.332 6.916 16.975 1.00 73.25 96 PHE A O 1
ATOM 809 N N . LEU A 1 97 ? -22.928 6.450 19.132 1.00 72.88 97 LEU A N 1
ATOM 810 C CA . LEU A 1 97 ? -21.476 6.624 19.049 1.00 72.88 97 LEU A CA 1
ATOM 811 C C . LEU A 1 97 ? -20.737 5.379 18.533 1.00 72.88 97 LEU A C 1
ATOM 813 O O . LEU A 1 97 ? -19.598 5.494 18.077 1.00 72.88 97 LEU A O 1
ATOM 817 N N . LYS A 1 98 ? -21.357 4.195 18.585 1.00 71.56 98 LYS A N 1
ATOM 818 C CA . LYS A 1 98 ? -20.775 2.956 18.051 1.00 71.56 98 LYS A CA 1
ATOM 819 C C . LYS A 1 98 ? -20.787 2.978 16.523 1.00 71.56 98 LYS A C 1
ATOM 821 O O . LYS A 1 98 ? -21.827 2.838 15.886 1.00 71.56 98 LYS A O 1
ATOM 826 N N . VAL A 1 99 ? -19.606 3.109 15.924 1.00 66.75 99 VAL A N 1
ATOM 827 C CA . VAL A 1 99 ? -19.435 3.036 14.468 1.00 66.75 99 VAL A CA 1
ATOM 828 C C . VAL A 1 99 ? -19.335 1.569 14.042 1.00 66.75 99 VAL A C 1
ATOM 830 O O . VAL A 1 99 ? -18.366 0.888 14.373 1.00 66.75 99 VAL A O 1
ATOM 833 N N . ILE A 1 100 ? -20.324 1.082 13.286 1.00 61.19 100 ILE A N 1
ATOM 834 C CA . ILE A 1 100 ? -20.290 -0.247 12.658 1.00 61.19 100 ILE A CA 1
ATOM 835 C C . ILE A 1 100 ? -19.384 -0.172 11.426 1.00 61.19 100 ILE A C 1
ATOM 837 O O . ILE A 1 100 ? -19.644 0.594 10.499 1.00 61.19 100 ILE A O 1
ATOM 841 N N . ILE A 1 101 ? -18.320 -0.972 11.411 1.00 56.78 101 ILE A N 1
ATOM 842 C CA . ILE A 1 101 ? -17.437 -1.127 10.251 1.00 56.78 101 ILE A CA 1
ATOM 843 C C . ILE A 1 101 ? -17.751 -2.492 9.637 1.00 56.78 101 ILE A C 1
ATOM 845 O O . ILE A 1 101 ? -17.452 -3.511 10.258 1.00 56.78 101 ILE A O 1
ATOM 849 N N . VAL A 1 102 ? -18.397 -2.479 8.465 1.00 40.47 102 VAL A N 1
ATOM 850 C CA . VAL A 1 102 ? -18.689 -3.659 7.624 1.00 40.47 102 VAL A CA 1
ATOM 851 C C . VAL A 1 102 ? -17.451 -4.053 6.824 1.00 40.47 102 VAL A C 1
ATOM 85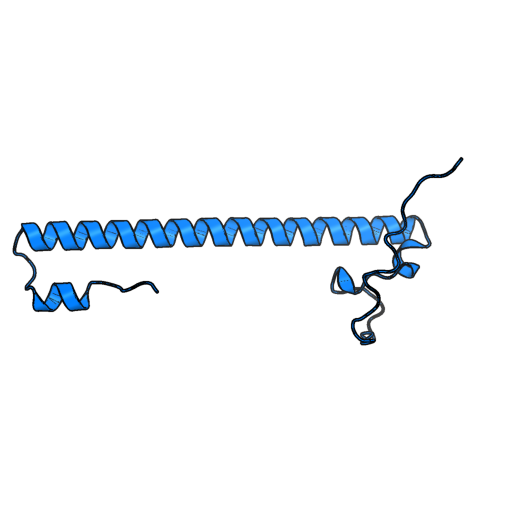3 O O . VAL A 1 102 ? -16.765 -3.134 6.317 1.00 40.47 102 VAL A O 1
#